Protein AF-A0A2C9ZMJ6-F1 (afdb_monomer_lite)

Structure (mmCIF, N/CA/C/O backbone):
data_AF-A0A2C9ZMJ6-F1
#
_entry.id   AF-A0A2C9ZMJ6-F1
#
loop_
_atom_site.group_PDB
_atom_site.id
_atom_site.type_symbol
_atom_site.label_atom_id
_atom_site.label_alt_id
_atom_site.label_comp_id
_atom_site.label_asym_id
_atom_site.label_entity_id
_atom_site.label_seq_id
_atom_site.pdbx_PDB_ins_code
_atom_site.Cartn_x
_atom_site.Cartn_y
_atom_site.Cartn_z
_atom_site.occupancy
_atom_site.B_iso_or_equiv
_atom_site.auth_seq_id
_atom_site.auth_comp_id
_atom_site.auth_asym_id
_atom_site.auth_atom_id
_atom_site.pdbx_PDB_model_num
ATOM 1 N N . MET A 1 1 ? -14.654 -26.609 -0.995 1.00 37.12 1 MET A N 1
ATOM 2 C CA . MET A 1 1 ? -15.358 -25.644 -0.131 1.00 37.12 1 MET A CA 1
ATOM 3 C C . MET A 1 1 ? -14.390 -24.497 0.043 1.00 37.12 1 MET A C 1
ATOM 5 O O . MET A 1 1 ? -13.375 -24.689 0.690 1.00 37.12 1 MET A O 1
ATOM 9 N N . ALA A 1 2 ? -14.591 -23.407 -0.698 1.00 38.62 2 ALA A N 1
ATOM 10 C CA . ALA A 1 2 ? -13.752 -22.226 -0.574 1.00 38.62 2 ALA A CA 1
ATOM 11 C C . ALA A 1 2 ? -14.218 -21.511 0.689 1.00 38.62 2 ALA A C 1
ATOM 13 O O . ALA A 1 2 ? -15.276 -20.886 0.699 1.00 38.62 2 ALA A O 1
ATOM 14 N N . GLU A 1 3 ? -13.483 -21.703 1.776 1.00 42.91 3 GLU A N 1
ATOM 15 C CA . GLU A 1 3 ? -13.535 -20.797 2.908 1.00 42.91 3 GLU A CA 1
ATOM 16 C C . GLU A 1 3 ? -13.092 -19.452 2.339 1.00 42.91 3 GLU A C 1
ATOM 18 O O . GLU A 1 3 ? -11.903 -19.213 2.140 1.00 42.91 3 GLU A O 1
ATOM 23 N N . THR A 1 4 ? -14.047 -18.608 1.947 1.00 44.66 4 THR A N 1
ATOM 24 C CA . THR A 1 4 ? -13.811 -17.181 1.738 1.00 44.66 4 THR A CA 1
ATOM 25 C C . THR A 1 4 ? -13.389 -16.643 3.093 1.00 44.66 4 THR A C 1
ATOM 27 O O . THR A 1 4 ? -14.212 -16.202 3.893 1.00 44.66 4 THR A O 1
ATOM 30 N N . GLY A 1 5 ? -12.099 -16.834 3.377 1.00 38.75 5 GLY A N 1
ATOM 31 C CA . GLY A 1 5 ? -11.406 -16.355 4.544 1.00 38.75 5 GLY A CA 1
ATOM 32 C C . GLY A 1 5 ? -11.669 -14.875 4.589 1.00 38.75 5 GLY A C 1
ATOM 33 O O . GLY A 1 5 ? -11.290 -14.140 3.677 1.00 38.75 5 GLY A O 1
ATOM 34 N N . ASN A 1 6 ? -12.412 -14.484 5.613 1.00 46.06 6 ASN A N 1
ATOM 35 C CA . ASN A 1 6 ? -12.645 -13.106 5.958 1.00 46.06 6 ASN A CA 1
ATOM 36 C C . ASN A 1 6 ? -11.282 -12.410 5.865 1.00 46.06 6 ASN A C 1
ATOM 38 O O . ASN A 1 6 ? -10.416 -12.642 6.702 1.00 46.06 6 ASN A O 1
ATOM 42 N N . THR A 1 7 ? -11.058 -11.610 4.817 1.00 55.81 7 THR A N 1
ATOM 43 C CA . THR A 1 7 ? -9.805 -10.852 4.619 1.00 55.81 7 THR A CA 1
ATOM 44 C C . THR A 1 7 ? -9.755 -9.677 5.606 1.00 55.81 7 THR A C 1
ATOM 46 O O . THR A 1 7 ? -9.007 -8.721 5.465 1.00 55.81 7 THR A O 1
ATOM 49 N N . THR A 1 8 ? -10.598 -9.742 6.634 1.00 59.84 8 THR A N 1
ATOM 50 C CA . THR A 1 8 ? -10.601 -8.865 7.775 1.00 59.84 8 THR A CA 1
ATOM 51 C C . THR A 1 8 ? -9.548 -9.351 8.750 1.00 59.84 8 THR A C 1
ATOM 53 O O . THR A 1 8 ? -9.559 -10.516 9.156 1.00 59.84 8 THR A O 1
ATOM 56 N N . VAL A 1 9 ? -8.653 -8.444 9.130 1.00 61.84 9 VAL A N 1
ATOM 57 C CA . VAL A 1 9 ? -7.688 -8.658 10.209 1.00 61.84 9 VAL A CA 1
ATOM 58 C C . VAL A 1 9 ? -8.411 -9.291 11.405 1.00 61.84 9 VAL A C 1
ATOM 60 O O . VAL A 1 9 ? -9.407 -8.732 11.873 1.00 61.84 9 VAL A O 1
ATOM 63 N N . PRO A 1 10 ? -7.970 -10.464 11.887 1.00 67.62 10 PRO A N 1
ATOM 64 C CA . PRO A 1 10 ? -8.660 -11.125 12.974 1.00 67.62 10 PRO A CA 1
ATOM 65 C C . PRO A 1 10 ? -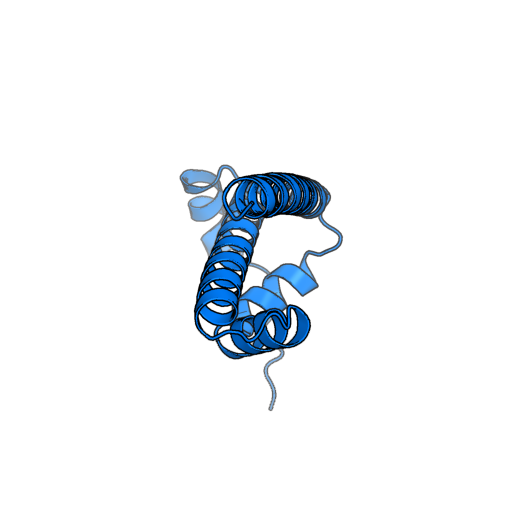8.571 -10.289 14.259 1.00 67.62 10 PRO A C 1
ATOM 67 O O . PRO A 1 10 ? -7.523 -9.707 14.546 1.00 67.62 10 PRO A O 1
ATOM 70 N N . PRO A 1 11 ? -9.628 -10.273 15.087 1.00 66.12 11 PRO A N 1
ATOM 71 C CA . PRO A 1 11 ? -9.729 -9.353 16.221 1.00 66.12 11 PRO A CA 1
ATOM 72 C C . PRO A 1 11 ? -8.654 -9.581 17.294 1.00 66.12 11 PRO A C 1
ATOM 74 O O . PRO A 1 11 ? -8.292 -8.678 18.042 1.00 66.12 11 PRO A O 1
ATOM 77 N N . TRP A 1 12 ? -8.070 -10.782 17.355 1.00 70.62 12 TRP A N 1
ATOM 78 C CA . TRP A 1 12 ? -6.950 -11.078 18.251 1.00 70.62 12 TRP A CA 1
ATOM 79 C C . TRP A 1 12 ? -5.621 -10.428 17.828 1.00 70.62 12 TRP A C 1
ATOM 81 O O . TRP A 1 12 ? -4.708 -10.360 18.646 1.00 70.62 12 TRP A O 1
ATOM 91 N N . TRP A 1 13 ? -5.503 -9.925 16.595 1.00 73.31 13 TRP A N 1
ATOM 92 C CA . TRP A 1 13 ? -4.347 -9.148 16.129 1.00 73.31 13 TRP A CA 1
ATOM 93 C C . TRP A 1 13 ? -4.494 -7.643 16.358 1.00 73.31 13 TRP A C 1
ATOM 95 O O . TRP A 1 13 ? -3.488 -6.940 16.337 1.00 73.31 13 TRP A O 1
ATOM 105 N N . GLU A 1 14 ? -5.697 -7.133 16.644 1.00 73.56 14 GLU A N 1
ATOM 106 C CA . GLU A 1 14 ? -5.926 -5.692 16.826 1.00 73.56 14 GLU A CA 1
ATOM 107 C C . GLU A 1 14 ? -5.028 -5.086 17.908 1.00 73.56 14 GLU A C 1
ATOM 109 O O . GLU A 1 14 ? -4.488 -4.002 17.722 1.00 73.56 14 GLU A O 1
ATOM 114 N N . SER A 1 15 ? -4.802 -5.792 19.021 1.00 75.50 15 SER A N 1
ATOM 115 C CA . SER A 1 15 ? -3.945 -5.297 20.111 1.00 75.50 15 SER A CA 1
ATOM 116 C C . SER A 1 15 ? -2.461 -5.234 19.740 1.00 75.50 15 SER A C 1
ATOM 118 O O . SER A 1 15 ? -1.732 -4.385 20.254 1.00 75.50 15 SER A O 1
ATOM 120 N N . GLU A 1 16 ? -2.007 -6.133 18.871 1.00 80.12 16 GLU A N 1
ATOM 121 C CA . GLU A 1 16 ? -0.623 -6.191 18.396 1.00 80.12 16 GLU A CA 1
ATOM 122 C C . GLU A 1 16 ? -0.408 -5.139 17.302 1.00 80.12 16 GLU A C 1
ATOM 124 O O . GLU A 1 16 ? 0.499 -4.316 17.395 1.00 80.12 16 GLU A O 1
ATOM 129 N N . ILE A 1 17 ? -1.363 -5.030 16.376 1.00 80.12 17 ILE A N 1
ATOM 130 C CA . ILE A 1 17 ? -1.409 -3.994 15.342 1.00 80.12 17 ILE A CA 1
ATOM 131 C C . ILE A 1 17 ? -1.481 -2.590 15.943 1.00 80.12 17 ILE A C 1
ATOM 133 O O . ILE A 1 17 ? -0.774 -1.677 15.512 1.00 80.12 17 ILE A O 1
ATOM 137 N N . GLN A 1 18 ? -2.303 -2.407 16.974 1.00 79.62 18 GLN A N 1
ATOM 138 C CA . GLN A 1 18 ? -2.403 -1.141 17.688 1.00 79.62 18 GLN A CA 1
ATOM 139 C C . GLN A 1 18 ? -1.082 -0.764 18.367 1.00 79.62 18 GLN A C 1
ATOM 141 O O . GLN A 1 18 ? -0.765 0.422 18.464 1.00 79.62 18 GLN A O 1
ATOM 146 N N . ARG A 1 19 ? -0.312 -1.754 18.832 1.00 82.19 19 ARG A N 1
ATOM 147 C CA . ARG A 1 19 ? 0.964 -1.546 19.520 1.00 82.19 19 ARG A CA 1
ATOM 148 C C . ARG A 1 19 ? 2.112 -1.267 18.556 1.00 82.19 19 ARG A C 1
ATOM 150 O O . ARG A 1 19 ? 2.912 -0.382 18.837 1.00 82.19 19 ARG A O 1
ATOM 157 N N . GLU A 1 20 ? 2.207 -2.016 17.464 1.00 84.69 20 GLU A N 1
ATOM 158 C CA . GLU A 1 20 ? 3.327 -1.922 16.522 1.00 84.69 20 GLU A CA 1
ATOM 159 C C . GLU A 1 20 ? 3.115 -0.841 15.462 1.00 84.69 20 GLU A C 1
ATOM 161 O O . GLU A 1 20 ? 4.040 -0.096 15.146 1.00 84.69 20 GLU A O 1
ATOM 166 N N . PHE A 1 21 ? 1.890 -0.706 14.956 1.00 80.31 21 PHE A N 1
ATOM 167 C CA . PHE A 1 21 ? 1.579 0.174 13.828 1.00 80.31 21 PHE A CA 1
ATOM 168 C C . PHE A 1 21 ? 0.712 1.374 14.221 1.00 80.31 21 PHE A C 1
ATOM 170 O O . PHE A 1 21 ? 0.421 2.229 13.390 1.00 80.31 21 PHE A O 1
ATOM 177 N N . GLY A 1 22 ? 0.287 1.468 15.484 1.00 81.00 22 GLY A N 1
ATOM 178 C CA . GLY A 1 22 ? -0.579 2.554 15.948 1.00 81.00 22 GLY A CA 1
ATOM 179 C C . GLY A 1 22 ? -2.041 2.414 15.513 1.00 81.00 22 GLY A C 1
ATOM 180 O O . GLY A 1 22 ? -2.810 3.361 15.676 1.00 81.00 22 GLY A O 1
ATOM 181 N N . GLY A 1 23 ? -2.439 1.243 15.008 1.00 84.12 23 GLY A N 1
ATOM 182 C CA . GLY A 1 23 ? -3.812 0.910 14.625 1.00 84.12 23 GLY A CA 1
ATOM 183 C C . GLY A 1 23 ? -3.908 0.352 13.207 1.00 84.12 23 GLY A C 1
ATOM 184 O O . GLY A 1 23 ? -2.911 0.257 12.489 1.00 84.12 23 GLY A O 1
ATOM 185 N N . LEU A 1 24 ? -5.129 -0.001 12.790 1.00 80.38 24 LEU A N 1
ATOM 186 C CA . LEU A 1 24 ? -5.389 -0.601 11.476 1.00 80.38 24 LEU A CA 1
ATOM 187 C C . LEU A 1 24 ? -4.892 0.284 10.323 1.00 80.38 24 LEU A C 1
ATOM 189 O O . LEU A 1 24 ? -4.269 -0.219 9.395 1.00 80.38 24 LEU A O 1
ATOM 193 N N . GLY A 1 25 ? -5.081 1.604 10.416 1.00 78.81 25 GLY A N 1
ATOM 194 C CA . GLY A 1 25 ? -4.605 2.544 9.397 1.00 78.81 25 GLY A CA 1
ATOM 195 C C . GLY A 1 25 ? -3.082 2.535 9.221 1.00 78.81 25 GLY A C 1
ATOM 196 O O . GLY A 1 25 ? -2.599 2.594 8.094 1.00 78.81 25 GLY A O 1
ATOM 197 N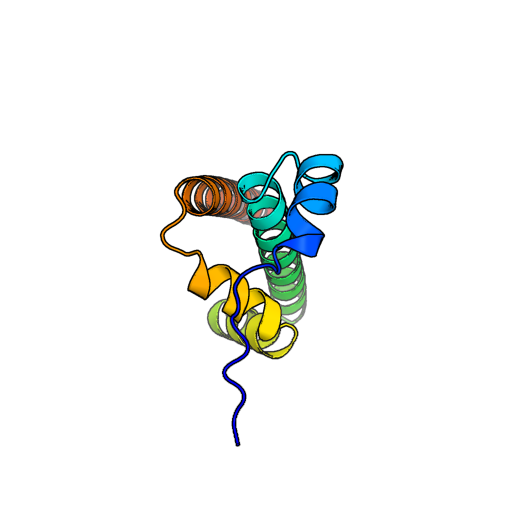 N . GLY A 1 26 ? -2.312 2.400 10.307 1.00 80.44 26 GLY A N 1
ATOM 198 C CA . GLY A 1 26 ? -0.851 2.298 10.224 1.00 80.44 26 GLY A CA 1
ATOM 199 C C . GLY A 1 26 ? -0.384 0.951 9.673 1.00 80.44 26 GLY A C 1
ATOM 200 O O . GLY A 1 26 ? 0.575 0.895 8.907 1.00 80.44 26 GLY A O 1
ATOM 201 N N . PHE A 1 27 ? -1.102 -0.124 9.995 1.00 84.00 27 PHE A N 1
ATOM 202 C CA . PHE A 1 27 ? -0.838 -1.449 9.438 1.00 84.00 27 PHE A CA 1
ATOM 203 C C . PHE A 1 27 ? -1.109 -1.495 7.930 1.00 84.00 27 PHE A C 1
ATOM 205 O O . PHE A 1 27 ? -0.265 -1.956 7.164 1.00 84.00 27 PHE A O 1
ATOM 212 N N . LEU A 1 28 ? -2.240 -0.938 7.484 1.00 82.62 28 LEU A N 1
ATOM 213 C CA . LEU A 1 28 ? -2.562 -0.791 6.061 1.00 82.62 28 LEU A CA 1
ATOM 214 C C . LEU A 1 28 ? -1.553 0.109 5.337 1.00 82.62 28 LEU A C 1
ATOM 216 O O . LEU A 1 28 ? -1.162 -0.197 4.211 1.00 82.62 28 LEU A O 1
ATOM 220 N N . ALA A 1 29 ? -1.0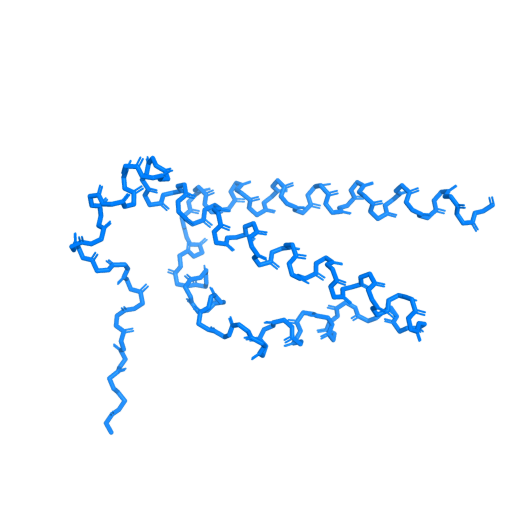84 1.181 5.982 1.00 82.75 29 ALA A N 1
ATOM 221 C CA . ALA A 1 29 ? -0.048 2.041 5.421 1.00 82.75 29 ALA A CA 1
ATOM 222 C C . ALA A 1 29 ? 1.286 1.299 5.226 1.00 82.75 29 ALA A C 1
ATOM 224 O O . ALA A 1 29 ? 1.928 1.474 4.190 1.00 82.75 29 ALA A O 1
ATOM 225 N N . GLU A 1 30 ? 1.697 0.444 6.168 1.00 85.56 30 GLU A N 1
ATOM 226 C CA . GLU A 1 30 ? 2.914 -0.363 6.015 1.00 85.56 30 GLU A CA 1
ATOM 227 C C . GLU A 1 30 ? 2.746 -1.449 4.941 1.00 85.56 30 GLU A C 1
ATOM 229 O O . GLU A 1 30 ? 3.630 -1.618 4.105 1.00 85.56 30 GLU A O 1
ATOM 234 N N . LEU A 1 31 ? 1.594 -2.127 4.880 1.00 85.06 31 LEU A N 1
ATOM 235 C CA . LEU A 1 31 ? 1.279 -3.082 3.807 1.00 85.06 31 LEU A CA 1
ATOM 236 C C . LEU A 1 31 ? 1.330 -2.417 2.425 1.00 85.06 31 LEU A C 1
ATOM 238 O O . LEU A 1 31 ? 1.969 -2.929 1.505 1.00 85.06 31 LEU A O 1
ATOM 242 N N . SER A 1 32 ? 0.707 -1.243 2.293 1.00 84.44 32 SER A N 1
ATOM 243 C CA . SER A 1 32 ? 0.787 -0.412 1.091 1.00 84.44 32 SER A CA 1
ATOM 244 C C . SER A 1 32 ? 2.243 -0.074 0.766 1.00 84.44 32 SER A C 1
ATOM 246 O O . SER A 1 32 ? 2.689 -0.244 -0.368 1.00 84.44 32 SER A O 1
ATOM 248 N N . ARG A 1 33 ? 3.034 0.335 1.761 1.00 83.81 33 ARG A N 1
ATOM 249 C CA . ARG A 1 33 ? 4.453 0.642 1.569 1.00 83.81 33 ARG A CA 1
ATOM 250 C C . ARG A 1 33 ? 5.260 -0.563 1.096 1.00 83.81 33 ARG A C 1
ATOM 252 O O . ARG A 1 33 ? 6.109 -0.399 0.218 1.00 83.81 33 ARG A O 1
ATOM 259 N N . GLN A 1 34 ? 5.020 -1.747 1.652 1.00 87.00 34 GLN A N 1
ATOM 260 C CA . GLN A 1 34 ? 5.678 -2.979 1.224 1.00 87.00 34 GLN A CA 1
ATOM 261 C C . GLN A 1 34 ? 5.341 -3.293 -0.235 1.00 87.00 34 GLN A C 1
ATOM 263 O O . GLN A 1 34 ? 6.257 -3.542 -1.020 1.00 87.00 34 GLN A O 1
ATOM 268 N N . TRP A 1 35 ? 4.063 -3.177 -0.615 1.00 87.94 35 TRP A N 1
ATOM 269 C CA . TRP A 1 35 ? 3.621 -3.354 -1.999 1.00 87.94 35 TRP A CA 1
ATOM 270 C C . TRP A 1 35 ? 4.337 -2.414 -2.961 1.00 87.94 35 TRP A C 1
ATOM 272 O O . TRP A 1 35 ? 4.960 -2.841 -3.930 1.00 87.94 35 TRP A O 1
ATOM 282 N N . TRP A 1 36 ? 4.280 -1.115 -2.665 1.00 85.19 36 TRP A N 1
ATOM 283 C CA . TRP A 1 36 ? 4.852 -0.082 -3.516 1.00 85.19 36 TRP A CA 1
ATOM 284 C C . TRP A 1 36 ? 6.373 -0.188 -3.612 1.00 85.19 36 TRP A C 1
ATOM 286 O O . TRP A 1 36 ? 6.931 0.108 -4.664 1.00 85.19 36 TRP A O 1
ATOM 296 N N . THR A 1 37 ? 7.046 -0.640 -2.551 1.00 87.38 37 THR A N 1
ATOM 297 C CA . THR A 1 37 ? 8.495 -0.880 -2.571 1.00 87.38 37 THR A CA 1
ATOM 298 C C . THR A 1 37 ? 8.847 -2.068 -3.464 1.00 87.38 37 THR A C 1
ATOM 300 O O . THR A 1 37 ? 9.778 -1.962 -4.257 1.00 87.38 37 THR A O 1
ATOM 303 N N . ALA A 1 38 ? 8.098 -3.173 -3.378 1.00 88.38 38 ALA A N 1
ATOM 304 C CA . ALA A 1 38 ? 8.299 -4.327 -4.253 1.00 88.38 38 ALA A CA 1
ATOM 305 C C . ALA A 1 38 ? 8.039 -3.962 -5.721 1.00 88.38 38 ALA A C 1
ATOM 307 O O . ALA A 1 38 ? 8.861 -4.265 -6.581 1.00 88.38 38 ALA A O 1
ATOM 308 N N . TYR A 1 39 ? 6.954 -3.231 -5.992 1.00 87.00 39 TYR A N 1
ATOM 309 C CA . TYR A 1 39 ? 6.643 -2.723 -7.327 1.00 87.00 39 TYR A CA 1
ATOM 310 C C . TYR A 1 39 ? 7.741 -1.806 -7.875 1.00 87.00 39 TYR A C 1
ATOM 312 O O . TYR A 1 39 ? 8.182 -1.996 -9.003 1.00 87.00 39 TYR A O 1
ATOM 320 N N . ALA A 1 40 ? 8.226 -0.851 -7.076 1.00 85.69 40 ALA A N 1
ATOM 321 C CA . ALA A 1 40 ? 9.298 0.054 -7.485 1.00 85.69 40 ALA A CA 1
ATOM 322 C C . ALA A 1 40 ? 10.599 -0.697 -7.802 1.00 85.69 40 ALA A C 1
ATOM 324 O O . ALA A 1 40 ? 11.216 -0.434 -8.827 1.00 85.69 40 ALA A O 1
ATOM 325 N N . ALA A 1 41 ? 10.990 -1.648 -6.949 1.00 87.38 41 ALA A N 1
ATOM 326 C CA . ALA A 1 41 ? 12.182 -2.464 -7.162 1.00 87.38 41 ALA A CA 1
ATOM 327 C C . ALA A 1 41 ? 12.059 -3.352 -8.409 1.00 87.38 41 ALA A C 1
ATOM 329 O O . ALA A 1 41 ? 13.030 -3.543 -9.134 1.00 87.38 41 ALA A O 1
ATOM 330 N N . HIS A 1 42 ? 10.865 -3.888 -8.672 1.00 86.81 42 HIS A N 1
ATOM 331 C CA . HIS A 1 42 ? 10.628 -4.709 -9.852 1.00 86.81 42 HIS A CA 1
ATOM 332 C C . HIS A 1 42 ? 10.594 -3.874 -11.138 1.00 86.81 42 HIS A C 1
ATOM 334 O O . HIS A 1 42 ? 11.131 -4.299 -12.155 1.00 86.81 42 HIS A O 1
ATOM 340 N N . LEU A 1 43 ? 10.022 -2.666 -11.087 1.00 85.38 43 LEU A N 1
ATOM 341 C CA . LEU A 1 43 ? 10.069 -1.702 -12.186 1.00 85.38 43 LEU A CA 1
ATOM 342 C C . LEU A 1 43 ? 11.518 -1.313 -12.518 1.00 85.38 43 LEU A C 1
ATOM 344 O O . LEU A 1 43 ? 11.892 -1.327 -13.684 1.00 85.38 43 LEU A O 1
ATOM 348 N N . ASP A 1 44 ? 12.332 -1.016 -11.504 1.00 85.19 44 ASP A N 1
ATOM 349 C CA . ASP A 1 44 ? 13.752 -0.678 -11.669 1.00 85.19 44 ASP A CA 1
ATOM 350 C C . ASP A 1 44 ? 14.524 -1.819 -12.350 1.00 85.19 44 ASP A C 1
ATOM 352 O O . ASP A 1 44 ? 15.164 -1.617 -13.380 1.00 85.19 44 ASP A O 1
ATOM 356 N N . ALA A 1 45 ? 14.340 -3.054 -11.872 1.00 85.62 45 ALA A N 1
ATOM 357 C CA . ALA A 1 45 ? 14.931 -4.235 -12.495 1.00 85.62 45 ALA A CA 1
ATOM 358 C C . ALA A 1 45 ? 14.480 -4.412 -13.958 1.00 85.62 45 ALA A C 1
ATOM 360 O O . ALA A 1 45 ? 15.283 -4.729 -14.834 1.00 85.62 45 ALA A O 1
ATOM 361 N N . LEU A 1 46 ? 13.198 -4.192 -14.253 1.00 85.25 46 LEU A N 1
ATOM 362 C CA . LEU A 1 46 ? 12.661 -4.281 -15.611 1.00 85.25 46 LEU A CA 1
ATOM 363 C C . LEU A 1 46 ? 13.242 -3.197 -16.539 1.00 85.25 46 LEU A C 1
ATOM 365 O O . LEU A 1 46 ? 13.599 -3.504 -17.682 1.00 85.25 46 LEU A O 1
ATOM 369 N N . ILE A 1 47 ? 13.441 -1.975 -16.035 1.00 84.06 47 ILE A N 1
ATOM 370 C CA . ILE A 1 47 ? 14.141 -0.892 -16.740 1.00 84.06 47 ILE A CA 1
ATOM 371 C C . ILE A 1 47 ? 15.591 -1.295 -17.046 1.00 84.06 47 ILE A C 1
ATOM 373 O O . ILE A 1 47 ? 16.035 -1.127 -18.185 1.00 84.06 47 ILE A O 1
ATOM 377 N N . GLU A 1 48 ? 16.317 -1.881 -16.087 1.00 86.81 48 GLU A N 1
ATOM 378 C CA . GLU A 1 48 ? 17.685 -2.383 -16.300 1.00 86.81 48 GLU A CA 1
ATOM 379 C C . GLU A 1 48 ? 17.752 -3.489 -17.368 1.00 86.81 48 GLU A C 1
ATOM 381 O O . GLU A 1 48 ? 18.713 -3.565 -18.138 1.00 86.81 48 GLU A O 1
ATOM 386 N N . LEU A 1 49 ? 16.711 -4.321 -17.464 1.00 84.12 49 LEU A N 1
ATOM 387 C CA . LEU A 1 49 ? 16.553 -5.340 -18.506 1.00 84.12 49 LEU A CA 1
ATOM 388 C C . LEU A 1 49 ? 16.098 -4.775 -19.868 1.00 84.12 49 LEU A C 1
ATOM 390 O O . LEU A 1 49 ? 16.002 -5.528 -20.840 1.00 84.12 49 LEU A O 1
ATOM 394 N N . GLY A 1 50 ? 15.841 -3.467 -19.969 1.00 80.81 50 GLY A N 1
ATOM 395 C CA . GLY A 1 50 ? 15.375 -2.804 -21.190 1.00 80.81 50 GLY A CA 1
ATOM 396 C C . GLY A 1 50 ? 13.889 -3.020 -21.494 1.00 80.81 50 GLY A C 1
ATOM 397 O O . GLY A 1 50 ? 13.459 -2.811 -22.629 1.00 80.81 50 GLY A O 1
ATOM 398 N N . CYS A 1 51 ? 13.109 -3.447 -20.501 1.00 75.94 51 CYS A N 1
ATOM 399 C CA . CYS A 1 51 ? 11.676 -3.688 -20.594 1.00 75.94 51 CYS A CA 1
ATOM 400 C C . CYS A 1 51 ? 10.933 -2.708 -19.675 1.00 75.94 51 CYS A C 1
ATOM 402 O O . CYS A 1 51 ? 10.643 -3.027 -18.536 1.00 75.94 51 CYS A O 1
ATOM 404 N N . ASP A 1 52 ? 10.613 -1.503 -20.142 1.00 73.25 52 ASP A N 1
ATOM 405 C CA . ASP A 1 52 ? 9.844 -0.523 -19.353 1.00 73.25 52 ASP A CA 1
ATOM 406 C C . ASP A 1 52 ? 8.330 -0.760 -19.509 1.00 73.25 52 ASP A C 1
ATOM 408 O O . ASP A 1 52 ? 7.613 0.069 -20.067 1.00 73.25 52 ASP A O 1
ATOM 412 N N . ASP A 1 53 ? 7.836 -1.931 -19.092 1.00 79.31 53 ASP A N 1
ATOM 413 C CA . ASP A 1 53 ? 6.392 -2.187 -19.050 1.00 79.31 53 ASP A CA 1
ATOM 414 C C . ASP A 1 53 ? 5.864 -2.157 -17.602 1.00 79.31 53 ASP A C 1
ATOM 416 O O . ASP A 1 53 ? 5.991 -3.136 -16.856 1.00 79.31 53 ASP A O 1
ATOM 420 N N . PRO A 1 54 ? 5.242 -1.043 -17.173 1.00 77.75 54 PRO A N 1
ATOM 421 C CA . PRO A 1 54 ? 4.704 -0.918 -15.820 1.00 77.75 54 PRO A CA 1
ATOM 422 C C . PRO A 1 54 ? 3.512 -1.850 -15.564 1.00 77.75 54 PRO A C 1
ATOM 424 O O . PRO A 1 54 ? 3.236 -2.195 -14.415 1.00 77.75 54 PRO A O 1
ATOM 427 N N . THR A 1 55 ? 2.806 -2.288 -16.611 1.00 82.81 55 THR A N 1
ATOM 428 C CA . THR A 1 55 ? 1.682 -3.227 -16.472 1.00 82.81 55 THR A CA 1
ATOM 429 C C . THR A 1 55 ? 2.202 -4.617 -16.123 1.00 82.81 55 THR A C 1
ATOM 431 O O . THR A 1 55 ? 1.647 -5.278 -15.246 1.00 82.81 55 THR A O 1
ATOM 434 N N . GLN A 1 56 ? 3.300 -5.033 -16.752 1.00 82.00 56 GLN A N 1
ATOM 435 C CA . GLN A 1 56 ? 3.997 -6.274 -16.454 1.00 82.00 56 GLN A CA 1
ATOM 436 C C . GLN A 1 56 ? 4.574 -6.243 -15.041 1.00 82.00 56 GLN A C 1
ATOM 438 O O . GLN A 1 56 ? 4.370 -7.193 -14.293 1.00 82.00 56 GLN A O 1
ATOM 443 N N . ALA A 1 57 ? 5.215 -5.139 -14.643 1.00 84.75 57 ALA A N 1
ATOM 444 C CA . ALA A 1 57 ? 5.736 -4.977 -13.286 1.00 84.75 57 ALA A CA 1
ATOM 445 C C . ALA A 1 57 ? 4.633 -5.112 -12.226 1.00 84.75 57 ALA A C 1
ATOM 447 O O . ALA A 1 57 ? 4.813 -5.745 -11.186 1.00 84.75 57 ALA A O 1
ATOM 448 N N . TRP A 1 58 ? 3.466 -4.529 -12.509 1.00 84.19 58 TRP A N 1
ATOM 449 C CA . TRP A 1 58 ? 2.305 -4.612 -11.635 1.00 84.19 58 TRP A CA 1
ATOM 450 C C . TRP A 1 58 ? 1.765 -6.038 -11.546 1.00 84.19 58 TRP A C 1
ATOM 452 O O . TRP A 1 58 ? 1.484 -6.509 -10.446 1.00 84.19 58 TRP A O 1
ATOM 462 N N . ALA A 1 59 ? 1.622 -6.720 -12.685 1.00 86.81 59 ALA A N 1
ATOM 463 C CA . ALA A 1 59 ? 1.155 -8.100 -12.744 1.00 86.81 59 ALA A CA 1
ATOM 464 C C . ALA A 1 59 ? 2.109 -9.053 -12.010 1.00 86.81 59 ALA A C 1
ATOM 466 O O . ALA A 1 59 ? 1.651 -9.862 -11.212 1.00 86.81 59 ALA A O 1
ATOM 467 N N . ASP A 1 60 ? 3.420 -8.902 -12.194 1.00 86.44 60 ASP A N 1
ATOM 468 C CA . ASP A 1 60 ? 4.420 -9.766 -11.565 1.00 86.44 60 ASP A CA 1
ATOM 469 C C . ASP A 1 60 ? 4.388 -9.630 -10.035 1.00 86.44 60 ASP A C 1
ATOM 471 O O . ASP A 1 60 ? 4.288 -10.616 -9.308 1.00 86.44 60 ASP A O 1
ATO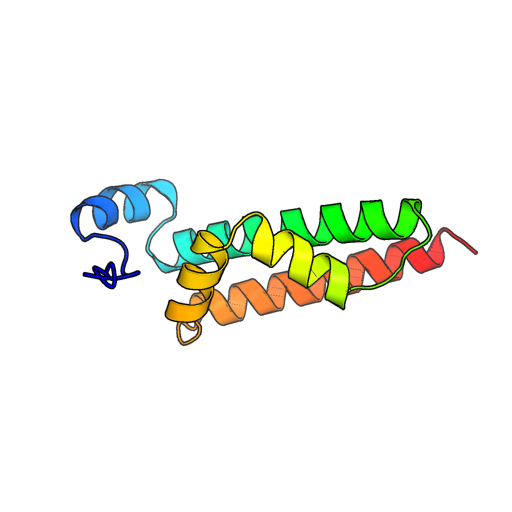M 475 N N . VAL A 1 61 ? 4.332 -8.396 -9.520 1.00 86.75 61 VAL A N 1
ATOM 476 C CA . VAL A 1 61 ? 4.203 -8.147 -8.073 1.00 86.75 61 VAL A CA 1
ATOM 477 C C . VAL A 1 61 ? 2.838 -8.627 -7.554 1.00 86.75 61 VAL A C 1
ATOM 479 O O . VAL A 1 61 ? 2.765 -9.214 -6.471 1.00 86.75 61 VAL A O 1
ATOM 482 N N . ALA A 1 62 ? 1.768 -8.458 -8.347 1.00 86.88 62 ALA A N 1
ATOM 483 C CA . ALA A 1 62 ? 0.436 -9.010 -8.075 1.00 86.88 62 ALA A CA 1
ATOM 484 C C . ALA A 1 62 ? 0.454 -10.536 -7.906 1.00 86.88 62 ALA A C 1
ATOM 486 O O . ALA A 1 62 ? -0.174 -11.057 -6.982 1.00 86.88 62 ALA A O 1
ATOM 487 N N . GLU A 1 63 ? 1.198 -11.238 -8.760 1.00 87.81 63 GLU A N 1
ATOM 488 C CA . GLU A 1 63 ? 1.362 -12.690 -8.724 1.00 87.81 63 GLU A CA 1
ATOM 489 C C . GLU A 1 63 ? 2.296 -13.160 -7.604 1.00 87.81 63 GLU A C 1
ATOM 491 O O . GLU A 1 63 ? 2.050 -14.208 -7.004 1.00 87.81 63 GLU A O 1
ATOM 496 N N . GLN A 1 64 ? 3.334 -12.390 -7.272 1.00 86.00 64 GLN A N 1
ATOM 497 C CA . GLN A 1 64 ? 4.254 -12.722 -6.181 1.00 86.00 64 GLN A CA 1
ATOM 498 C C . GLN A 1 64 ? 3.599 -12.593 -4.801 1.00 86.00 64 GLN A C 1
ATOM 500 O O . GLN A 1 64 ? 3.943 -13.328 -3.873 1.00 86.00 64 GLN A O 1
ATOM 505 N N . MET A 1 65 ? 2.663 -11.655 -4.636 1.00 84.88 65 MET A N 1
ATOM 506 C CA . MET A 1 65 ? 2.089 -11.312 -3.333 1.00 84.88 65 MET A CA 1
ATOM 507 C C . MET A 1 65 ? 0.544 -11.189 -3.379 1.00 84.88 65 MET A C 1
ATOM 509 O O . MET A 1 65 ? -0.031 -10.198 -2.916 1.00 84.88 65 MET A O 1
ATOM 513 N N . PRO A 1 66 ? -0.188 -12.216 -3.853 1.00 81.00 66 PRO A N 1
ATOM 514 C CA 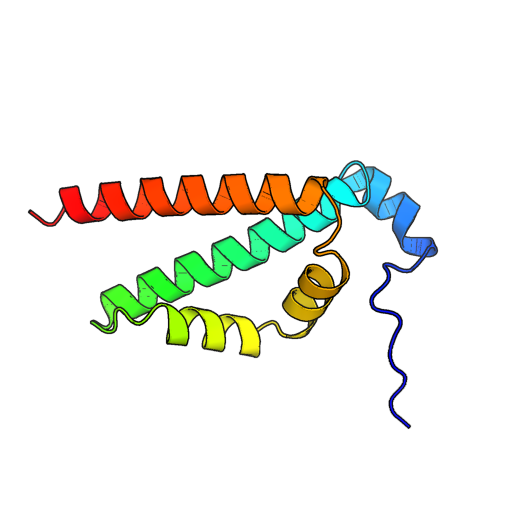. PRO A 1 66 ? -1.621 -12.117 -4.153 1.00 81.00 66 PRO A CA 1
ATOM 515 C C . PRO A 1 66 ? -2.476 -11.823 -2.913 1.00 81.00 66 PRO A C 1
ATOM 517 O O . PRO A 1 66 ? -3.475 -11.109 -2.984 1.00 81.00 66 PRO A O 1
ATOM 520 N N . HIS A 1 67 ? -2.064 -12.326 -1.748 1.00 78.94 67 HIS A N 1
ATOM 521 C CA . HIS A 1 67 ? -2.758 -12.090 -0.482 1.00 78.94 67 HIS A CA 1
ATOM 522 C C . HIS A 1 67 ? -2.643 -10.639 -0.011 1.00 78.94 67 HIS A C 1
ATOM 524 O O . HIS A 1 67 ? -3.601 -10.094 0.529 1.00 78.94 67 HIS A O 1
ATOM 530 N N . LEU A 1 68 ? -1.497 -9.998 -0.248 1.00 81.81 68 LEU A N 1
ATOM 531 C CA . LEU A 1 68 ? -1.281 -8.606 0.135 1.00 81.81 68 LEU A CA 1
ATOM 532 C C . LEU A 1 68 ? -2.147 -7.688 -0.731 1.00 81.81 68 LEU A C 1
ATOM 534 O O . LEU A 1 68 ? -2.810 -6.792 -0.210 1.00 81.81 68 LEU A O 1
ATOM 538 N N . ARG A 1 69 ? -2.236 -7.986 -2.035 1.00 81.00 69 ARG A N 1
ATOM 539 C CA . ARG A 1 69 ? -3.155 -7.282 -2.930 1.00 81.00 69 ARG A CA 1
ATOM 540 C C . ARG A 1 69 ? -4.611 -7.474 -2.521 1.00 81.00 69 ARG A C 1
ATOM 542 O O . ARG A 1 69 ? -5.335 -6.490 -2.488 1.00 81.00 69 ARG A O 1
ATOM 549 N N . ALA A 1 70 ? -5.027 -8.691 -2.172 1.00 81.81 70 ALA A N 1
ATOM 550 C CA . ALA A 1 70 ? -6.396 -8.961 -1.729 1.00 81.81 70 ALA A CA 1
ATOM 551 C C . ALA A 1 70 ? -6.768 -8.199 -0.443 1.00 81.81 70 ALA A C 1
ATOM 553 O O . ALA A 1 70 ? -7.892 -7.709 -0.323 1.00 81.81 70 ALA A O 1
ATOM 554 N N . VAL A 1 71 ? -5.824 -8.057 0.496 1.00 81.56 71 VAL A N 1
ATOM 555 C CA . VAL A 1 71 ? -6.011 -7.231 1.698 1.00 81.56 71 VAL A CA 1
ATOM 556 C C . VAL A 1 71 ? -6.165 -5.765 1.312 1.00 81.56 71 VAL A C 1
ATOM 558 O O . VAL A 1 71 ? -7.176 -5.164 1.650 1.00 81.56 71 VAL A O 1
ATOM 561 N N . LEU A 1 72 ? -5.229 -5.193 0.551 1.00 79.75 72 LEU A N 1
ATOM 562 C CA . LEU A 1 72 ? -5.323 -3.789 0.131 1.00 79.75 72 LEU A CA 1
ATOM 563 C C . LEU A 1 72 ? -6.615 -3.496 -0.653 1.00 79.75 72 LEU A C 1
ATOM 565 O O . LEU A 1 72 ? -7.249 -2.473 -0.423 1.00 79.75 72 LEU A O 1
ATOM 569 N N . ASP A 1 73 ? -7.035 -4.417 -1.522 1.00 81.69 73 ASP A N 1
ATOM 570 C CA . ASP A 1 73 ? -8.273 -4.316 -2.303 1.00 81.69 73 ASP A CA 1
ATOM 571 C C . ASP A 1 73 ? -9.526 -4.340 -1.409 1.00 81.69 73 ASP A C 1
ATOM 573 O O . ASP A 1 73 ? -10.437 -3.533 -1.584 1.00 81.69 73 ASP A O 1
ATOM 577 N N . SER A 1 74 ? -9.531 -5.185 -0.372 1.00 80.25 74 SER A N 1
ATOM 578 C CA . SER A 1 74 ? -10.632 -5.269 0.601 1.00 80.25 74 SER A CA 1
ATOM 579 C C . SER A 1 74 ? -10.777 -4.009 1.463 1.00 80.25 74 SER A C 1
ATOM 581 O O . SER A 1 74 ? -11.860 -3.748 1.984 1.00 80.25 74 SER A O 1
ATOM 583 N N . TYR A 1 75 ? -9.702 -3.232 1.619 1.00 76.31 75 TYR A N 1
ATOM 584 C CA . TYR A 1 75 ? -9.657 -2.022 2.441 1.00 76.31 75 TYR A CA 1
ATOM 585 C C . TYR A 1 75 ? -9.550 -0.732 1.614 1.00 76.31 75 TYR A C 1
ATOM 587 O O . TYR A 1 75 ? -9.229 0.318 2.163 1.00 76.31 75 TYR A O 1
ATOM 595 N N . THR A 1 76 ? -9.856 -0.770 0.310 1.00 71.19 76 THR A N 1
ATOM 596 C CA . THR A 1 76 ? -9.713 0.395 -0.586 1.00 71.19 76 THR A CA 1
ATOM 597 C C . THR A 1 76 ? -10.580 1.604 -0.190 1.00 71.19 76 THR A C 1
ATOM 599 O O . THR A 1 76 ? -10.282 2.723 -0.601 1.00 71.19 76 THR A O 1
ATOM 602 N N . ASP A 1 77 ? -11.638 1.389 0.602 1.00 68.44 77 ASP A N 1
ATOM 603 C CA . ASP A 1 77 ? -12.537 2.440 1.111 1.00 68.44 77 ASP A CA 1
ATOM 604 C C . ASP A 1 77 ? -11.963 3.171 2.347 1.00 68.44 77 ASP A C 1
ATOM 606 O O . ASP A 1 77 ? -12.447 4.234 2.738 1.00 68.44 77 ASP A O 1
ATOM 610 N N . GLU A 1 78 ? -10.888 2.650 2.953 1.00 73.00 78 GLU A N 1
ATOM 611 C CA . GLU A 1 78 ? -10.261 3.282 4.112 1.00 73.00 78 GLU A CA 1
ATOM 612 C C . GLU A 1 78 ? -9.491 4.544 3.710 1.00 73.00 78 GLU A C 1
ATOM 614 O O . GLU A 1 78 ? -8.500 4.518 2.976 1.00 73.00 78 GLU A O 1
ATOM 619 N N . SER A 1 79 ? -9.903 5.678 4.280 1.00 72.31 79 SER A N 1
ATOM 620 C CA . SER A 1 79 ? -9.314 6.998 4.002 1.00 72.31 79 SER A CA 1
ATOM 621 C C . SER A 1 79 ? -7.804 7.036 4.284 1.00 72.31 79 SER A C 1
ATOM 623 O O . SER A 1 79 ? -7.041 7.645 3.536 1.00 72.31 79 SER A O 1
ATOM 625 N N . ALA A 1 80 ? -7.366 6.332 5.334 1.00 67.81 80 ALA A N 1
ATOM 626 C CA . ALA A 1 80 ? -5.959 6.222 5.709 1.00 67.81 80 ALA A CA 1
ATOM 627 C C . ALA A 1 80 ? -5.125 5.487 4.646 1.00 67.81 80 ALA A C 1
ATOM 629 O O . ALA A 1 80 ? -3.972 5.852 4.405 1.00 67.81 80 ALA A O 1
ATOM 630 N N . LEU A 1 81 ? -5.714 4.485 3.983 1.00 68.44 81 LEU A N 1
ATOM 631 C CA . LEU A 1 81 ? -5.069 3.777 2.884 1.00 68.44 81 LEU A CA 1
ATOM 632 C C . LEU A 1 81 ? -4.973 4.680 1.650 1.00 68.44 81 LEU A C 1
ATOM 634 O O . LEU A 1 81 ? -3.890 4.828 1.090 1.00 68.44 81 LEU A O 1
ATOM 638 N N . ALA A 1 82 ? -6.055 5.376 1.296 1.00 73.81 82 ALA A N 1
ATOM 639 C CA . ALA A 1 82 ? -6.063 6.303 0.165 1.00 73.81 82 ALA A CA 1
ATOM 640 C C . ALA A 1 82 ? -5.032 7.444 0.317 1.00 73.81 82 ALA A C 1
ATOM 642 O O . ALA A 1 82 ? -4.395 7.859 -0.658 1.00 73.81 82 ALA A O 1
ATOM 643 N N . GLU A 1 83 ? -4.835 7.962 1.534 1.00 74.81 83 GLU A N 1
ATOM 644 C CA . GLU A 1 83 ? -3.787 8.949 1.825 1.00 74.81 83 GLU A CA 1
ATOM 645 C C . GLU A 1 83 ? -2.375 8.357 1.711 1.00 74.81 83 GLU A C 1
ATOM 647 O O . GLU A 1 83 ? -1.483 9.000 1.143 1.00 74.81 83 GLU A O 1
ATOM 652 N N . ALA A 1 84 ? -2.167 7.130 2.196 1.00 71.75 84 ALA A N 1
ATOM 653 C CA . ALA A 1 84 ? -0.895 6.428 2.057 1.00 71.75 84 ALA A CA 1
ATOM 654 C C . ALA A 1 84 ? -0.556 6.173 0.578 1.00 71.75 84 ALA A C 1
ATOM 656 O O . ALA A 1 84 ? 0.531 6.537 0.125 1.00 71.75 84 ALA A O 1
ATOM 657 N N . GLU A 1 85 ? -1.495 5.641 -0.207 1.00 73.62 85 GLU A N 1
ATOM 658 C CA . GLU A 1 85 ? -1.319 5.381 -1.640 1.00 73.62 85 GLU A CA 1
ATOM 659 C C . GLU A 1 85 ? -1.005 6.659 -2.426 1.00 73.62 85 GLU A C 1
ATOM 661 O O . GLU A 1 85 ? -0.091 6.678 -3.256 1.00 73.62 85 GLU A O 1
ATOM 666 N N . ARG A 1 86 ? -1.693 7.769 -2.123 1.00 76.06 86 ARG A N 1
ATOM 667 C CA . ARG A 1 86 ? -1.390 9.079 -2.724 1.00 76.06 86 ARG A CA 1
ATOM 668 C C . ARG A 1 86 ? 0.036 9.527 -2.441 1.00 76.06 86 ARG A C 1
ATOM 670 O O . ARG A 1 86 ? 0.710 10.019 -3.347 1.00 76.06 86 ARG A O 1
ATOM 677 N N . ARG A 1 87 ? 0.504 9.350 -1.205 1.00 73.31 87 ARG A N 1
ATOM 678 C CA . ARG A 1 87 ? 1.876 9.691 -0.819 1.00 73.31 87 ARG A CA 1
ATOM 679 C C . ARG A 1 87 ? 2.895 8.830 -1.566 1.00 73.31 87 ARG A C 1
ATOM 681 O O . ARG A 1 87 ? 3.909 9.360 -2.010 1.00 73.31 87 ARG A O 1
ATOM 688 N N . HIS A 1 88 ? 2.625 7.538 -1.750 1.00 75.31 88 HIS A N 1
ATOM 689 C CA . HIS A 1 88 ? 3.506 6.644 -2.507 1.00 75.31 88 HIS A CA 1
ATOM 690 C C . HIS A 1 88 ? 3.556 6.988 -3.997 1.00 75.31 88 HIS A C 1
ATOM 692 O O . HIS A 1 88 ? 4.646 7.061 -4.562 1.00 75.31 88 HIS A O 1
ATOM 698 N N . CYS A 1 89 ? 2.409 7.281 -4.612 1.00 70.94 89 CYS A N 1
ATOM 699 C CA . CYS A 1 89 ? 2.338 7.706 -6.008 1.00 70.94 89 CYS A CA 1
ATOM 700 C C . CYS A 1 89 ? 3.097 9.025 -6.245 1.00 70.94 89 CYS A C 1
ATOM 702 O O . CYS A 1 89 ? 3.823 9.156 -7.231 1.00 70.94 89 CYS A O 1
ATOM 704 N N . ASP A 1 90 ? 3.008 9.988 -5.318 1.00 76.69 90 ASP A N 1
ATOM 705 C CA . ASP A 1 90 ? 3.771 11.239 -5.412 1.00 76.69 90 ASP A CA 1
ATOM 706 C C . ASP A 1 90 ? 5.286 11.014 -5.291 1.00 76.69 90 ASP A C 1
ATOM 708 O O . ASP A 1 90 ? 6.052 11.568 -6.082 1.00 76.69 90 ASP A O 1
ATOM 712 N N . VAL A 1 91 ? 5.714 10.147 -4.363 1.00 71.88 91 VAL A N 1
ATOM 713 C CA . VAL A 1 91 ? 7.125 9.765 -4.195 1.00 71.88 91 VAL A CA 1
ATOM 714 C C . VAL A 1 91 ? 7.658 9.082 -5.450 1.00 71.88 91 VAL A C 1
ATOM 716 O O . VAL A 1 91 ? 8.682 9.519 -5.967 1.00 71.88 91 VAL A O 1
ATOM 719 N N . LEU A 1 92 ? 6.953 8.082 -5.985 1.00 69.62 92 LEU A N 1
ATOM 720 C CA . LEU A 1 92 ? 7.345 7.383 -7.214 1.00 69.62 92 LEU A CA 1
ATOM 721 C C . LEU A 1 92 ? 7.414 8.321 -8.417 1.00 69.62 92 LEU A C 1
ATOM 723 O O . LEU A 1 92 ? 8.374 8.294 -9.183 1.00 69.62 92 LEU A O 1
ATOM 727 N N . ARG A 1 93 ? 6.432 9.217 -8.554 1.00 68.75 93 ARG A N 1
ATOM 728 C CA . ARG A 1 93 ? 6.431 10.258 -9.588 1.00 68.75 93 ARG A CA 1
ATOM 729 C C . ARG A 1 93 ? 7.629 11.201 -9.452 1.00 68.75 93 ARG A C 1
ATOM 731 O O . ARG A 1 93 ? 8.122 11.724 -10.454 1.00 68.75 93 ARG A O 1
ATOM 738 N N . TRP A 1 94 ? 8.083 11.463 -8.231 1.00 67.06 94 TRP A N 1
ATOM 739 C CA . TRP A 1 94 ? 9.245 12.308 -7.985 1.00 67.06 94 TRP A CA 1
ATOM 740 C C . TRP A 1 94 ? 10.567 11.576 -8.242 1.00 67.06 94 TRP A C 1
ATOM 742 O O . TRP A 1 94 ? 11.472 12.175 -8.827 1.00 67.06 94 TRP A O 1
ATOM 752 N N . THR A 1 95 ? 10.678 10.298 -7.865 1.00 65.19 95 THR A N 1
ATOM 753 C CA . THR A 1 95 ? 11.883 9.483 -8.091 1.00 65.19 95 THR A CA 1
ATOM 754 C C . THR A 1 95 ? 12.090 9.190 -9.572 1.00 65.19 95 THR A C 1
ATOM 756 O O . THR A 1 95 ? 13.146 9.546 -10.089 1.00 65.19 95 THR A O 1
ATOM 759 N N . THR A 1 96 ? 11.063 8.724 -10.293 1.00 60.25 96 THR A N 1
ATOM 760 C CA . THR A 1 96 ? 11.157 8.458 -11.744 1.00 60.25 96 THR A CA 1
ATOM 761 C C . THR A 1 96 ? 11.594 9.705 -12.524 1.00 60.25 96 THR A C 1
ATOM 763 O O . THR A 1 96 ? 12.501 9.660 -13.352 1.00 60.25 96 THR A O 1
ATOM 766 N N . ARG A 1 97 ? 11.057 10.884 -12.168 1.00 58.25 97 ARG A N 1
ATOM 767 C CA . ARG A 1 97 ? 11.421 12.161 -12.805 1.00 58.25 97 ARG A CA 1
ATOM 768 C C . ARG A 1 97 ? 12.871 12.575 -12.515 1.00 58.25 97 ARG A C 1
ATOM 770 O O . ARG A 1 97 ? 13.459 13.328 -13.293 1.00 58.25 97 ARG A O 1
ATOM 777 N N . ARG A 1 98 ? 13.446 12.143 -11.389 1.00 54.72 98 ARG A N 1
ATOM 778 C CA . ARG A 1 98 ? 14.844 12.426 -11.031 1.00 54.72 98 ARG A CA 1
ATOM 779 C C . ARG A 1 98 ? 15.814 11.565 -11.831 1.00 54.72 98 ARG A C 1
ATOM 781 O O . ARG A 1 98 ? 16.859 12.073 -12.227 1.00 54.72 98 ARG A O 1
ATOM 788 N N . GLU A 1 99 ? 15.449 10.321 -12.104 1.00 52.62 99 GLU A N 1
ATOM 789 C CA . GLU A 1 99 ? 16.287 9.367 -12.835 1.00 52.62 99 GLU A CA 1
ATOM 790 C C . GLU A 1 99 ? 16.331 9.674 -14.333 1.00 52.62 99 GLU A C 1
ATOM 792 O O . GLU A 1 99 ? 17.416 9.706 -14.913 1.00 52.62 99 GLU A O 1
ATOM 797 N N . SER A 1 100 ? 15.215 10.117 -14.929 1.00 50.38 100 SER A N 1
ATOM 798 C CA . SER A 1 100 ? 15.208 10.627 -16.314 1.00 50.38 100 SER A CA 1
ATOM 799 C C . SER A 1 100 ? 16.138 11.831 -16.528 1.00 50.38 100 SER A C 1
ATOM 801 O O . SER A 1 100 ? 16.501 12.145 -17.658 1.00 50.38 100 SER A O 1
ATOM 803 N N . ARG A 1 101 ? 16.514 12.541 -15.454 1.00 49.28 101 ARG A N 1
ATOM 804 C CA . ARG A 1 101 ? 17.400 13.713 -15.509 1.00 49.28 101 ARG A CA 1
ATOM 805 C C . ARG A 1 101 ? 18.881 13.361 -15.379 1.00 49.28 101 ARG A C 1
ATOM 807 O O . ARG A 1 101 ? 19.712 14.211 -15.670 1.00 49.28 101 ARG A O 1
ATOM 814 N N . HIS A 1 102 ? 19.207 12.156 -14.915 1.00 42.03 102 HIS A N 1
ATOM 815 C CA . HIS A 1 102 ? 20.588 11.699 -14.743 1.00 42.03 102 HIS A CA 1
ATOM 816 C C . HIS A 1 102 ? 21.088 10.867 -15.939 1.00 42.03 102 HIS A C 1
ATOM 818 O O . HIS A 1 102 ? 22.280 10.596 -16.038 1.00 42.03 102 HIS A O 1
ATOM 824 N N . ALA A 1 103 ? 20.184 10.496 -16.853 1.00 44.50 103 ALA A N 1
ATOM 825 C CA . ALA A 1 103 ? 20.469 9.761 -18.085 1.00 44.50 103 ALA A CA 1
ATOM 826 C C . ALA A 1 103 ? 20.634 10.658 -19.339 1.00 44.50 103 ALA A C 1
ATOM 828 O O . ALA A 1 103 ? 20.628 10.136 -20.453 1.00 44.50 103 ALA A O 1
ATOM 829 N N . ALA A 1 104 ? 20.753 11.985 -19.177 1.00 42.75 104 ALA A N 1
ATOM 830 C CA . ALA A 1 104 ? 20.864 12.965 -20.269 1.00 42.75 104 ALA A CA 1
ATOM 831 C C . ALA A 1 104 ? 22.242 13.638 -20.328 1.00 42.75 104 ALA A C 1
ATOM 833 O O . ALA A 1 104 ? 22.769 13.992 -19.248 1.00 42.75 104 ALA A O 1
#

Foldseek 3Di:
DPPPPPLDDDPVCQVVCCVPQVGPLSVLLVLLVVLLVQLLVLCVVCVVVVHNDSVVSNVVSCVVCVSSVVSNVVCVVPPSNVVSNVVSVVVSVVVVVVVVVVVD

Sequence (104 aa):
MAETGNTTVPPWWESEIQREFGGLGGFLAELSRQWWTAYAAHLDALIELGCDDPTQAWADVAEQMPHLRAVLDSYTDESALAEAERRHCDVLRWTTRRESRHAA

Radius of gyration: 16.12 Å; chains: 1; bounding box: 36×39×41 Å

pLDDT: mean 74.3, std 13.36, range [37.12, 88.38]

Secondary structure (DSSP, 8-state):
-------S--GGGHHHHHHHTSSHHHHHHHHHHHHHHHHHHHHHHHHHTT---HHHHHHHHHHHSHHHHHHHHHTTT-HHHHHHHHHHHH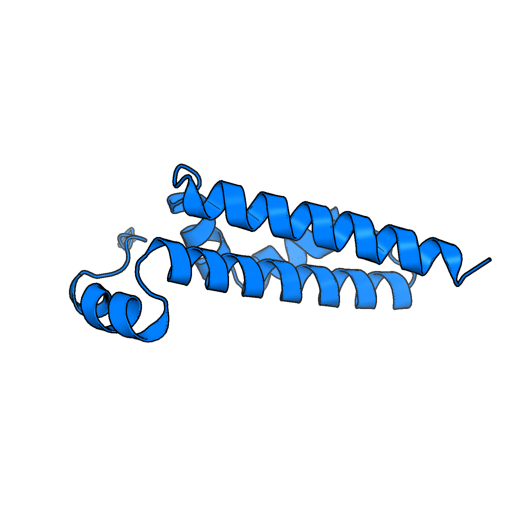HHHHHHHHHTTT--

Organism: NCBI:txid569862